Protein AF-A0A6A3NLI6-F1 (afdb_monomer_lite)

InterPro domains:
  IPR006912 Harbinger transposase-derived protein [PF04827] (24-133)

Radius of gyration: 18.76 Å; chains: 1; bounding box: 48×29×57 Å

pLDDT: mean 90.17, std 6.84, range [57.97, 98.19]

Organism: NCBI:txid129364

Secondary structure (DSSP, 8-state):
--HHHHHHHHHHHHHHHHHHHHHHHBSPPPHHHHHHHHHHHHHTT-TT---EEEEEEEE-TT--HHHHHHHB-TTS-BEEEEEEEE-TTS-EEEEEEEEETTS-HHHHHHT-HHHHHHHTT-SEEEEEEETTEEEEEEE-

Structure (mmCIF, N/CA/C/O backbone):
data_AF-A0A6A3NLI6-F1
#
_entry.id   AF-A0A6A3NLI6-F1
#
loop_
_atom_site.group_PDB
_atom_site.id
_atom_site.type_symbol
_atom_site.label_atom_id
_atom_site.label_alt_id
_atom_site.label_c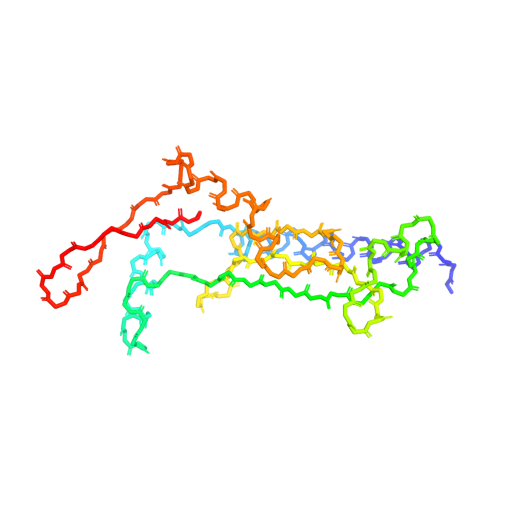omp_id
_atom_site.label_asym_id
_atom_site.label_entity_id
_atom_site.label_seq_id
_atom_site.pdbx_PDB_ins_code
_atom_site.Cartn_x
_atom_site.Cartn_y
_atom_site.Cartn_z
_atom_site.occupancy
_atom_site.B_iso_or_equiv
_atom_site.auth_seq_id
_atom_site.auth_comp_id
_atom_site.auth_asym_id
_atom_site.auth_atom_id
_atom_site.pdbx_PDB_model_num
ATOM 1 N N . MET A 1 1 ? 11.013 -3.194 -34.462 1.00 59.56 1 MET A N 1
ATOM 2 C CA . MET A 1 1 ? 10.875 -1.934 -33.693 1.00 59.56 1 MET A CA 1
ATOM 3 C C . MET A 1 1 ? 12.191 -1.670 -32.988 1.00 59.56 1 MET A C 1
ATOM 5 O O . MET A 1 1 ? 12.767 -2.632 -32.496 1.00 59.56 1 MET A O 1
ATOM 9 N N . SER A 1 2 ? 12.689 -0.432 -32.964 1.00 83.25 2 SER A N 1
ATOM 10 C CA . SER A 1 2 ? 13.882 -0.114 -32.170 1.00 83.25 2 SER A CA 1
ATOM 11 C C . SER A 1 2 ? 13.557 -0.180 -30.675 1.00 83.25 2 SER A C 1
ATOM 13 O O . SER A 1 2 ? 12.417 0.051 -30.261 1.00 83.25 2 SER A O 1
ATOM 15 N N . GLU A 1 3 ? 14.568 -0.471 -29.859 1.00 78.50 3 GLU A N 1
ATOM 16 C CA . GLU A 1 3 ? 14.463 -0.511 -28.393 1.00 78.50 3 GLU A CA 1
ATOM 17 C C . GLU A 1 3 ? 13.904 0.807 -27.819 1.00 78.50 3 GLU A C 1
ATOM 19 O O . GLU A 1 3 ? 13.070 0.807 -26.911 1.00 78.50 3 GLU A O 1
ATOM 24 N N . SER A 1 4 ? 14.269 1.939 -28.431 1.00 86.69 4 SER A N 1
ATOM 25 C CA . SER A 1 4 ? 13.772 3.271 -28.074 1.00 86.69 4 SER A CA 1
ATOM 26 C C . SER A 1 4 ? 12.269 3.446 -28.309 1.00 86.69 4 SER A C 1
ATOM 28 O O . SER A 1 4 ? 11.586 4.047 -27.479 1.00 86.69 4 SER A O 1
ATOM 30 N N . THR A 1 5 ? 11.724 2.897 -29.399 1.00 92.25 5 THR A N 1
ATOM 31 C CA . THR A 1 5 ? 10.286 2.976 -29.686 1.00 92.25 5 THR A CA 1
ATOM 32 C C . THR A 1 5 ? 9.487 2.149 -28.685 1.00 92.25 5 THR A C 1
ATOM 34 O O . THR A 1 5 ? 8.507 2.652 -28.146 1.00 92.25 5 THR A O 1
ATOM 37 N N . VAL A 1 6 ? 9.926 0.923 -28.370 1.00 93.81 6 VAL A N 1
ATOM 38 C CA . VAL A 1 6 ? 9.237 0.057 -27.392 1.00 93.81 6 VAL A CA 1
ATOM 39 C C . VAL A 1 6 ? 9.182 0.727 -26.019 1.00 93.81 6 VAL A C 1
ATOM 41 O O . VAL A 1 6 ? 8.110 0.808 -25.422 1.00 93.81 6 VAL A O 1
ATOM 44 N N . LYS A 1 7 ? 10.309 1.275 -25.543 1.00 93.25 7 LYS A N 1
ATOM 45 C CA . LYS A 1 7 ? 10.372 1.992 -24.261 1.00 93.25 7 LYS A CA 1
ATOM 46 C C . LYS A 1 7 ? 9.393 3.169 -24.209 1.00 93.25 7 LYS A C 1
ATOM 48 O O . LYS A 1 7 ? 8.697 3.340 -23.211 1.00 93.25 7 LYS A O 1
ATOM 53 N N . ASN A 1 8 ? 9.320 3.964 -25.277 1.00 95.44 8 ASN A N 1
ATOM 54 C CA . ASN A 1 8 ? 8.396 5.097 -25.347 1.00 95.44 8 ASN A CA 1
ATOM 55 C C . ASN A 1 8 ? 6.931 4.650 -25.381 1.00 95.44 8 ASN A C 1
ATOM 57 O O . ASN A 1 8 ? 6.114 5.232 -24.675 1.00 95.44 8 ASN A O 1
ATOM 61 N N . CYS A 1 9 ? 6.603 3.597 -26.134 1.00 96.69 9 CYS A N 1
ATOM 62 C CA . CYS A 1 9 ? 5.252 3.037 -26.158 1.00 96.69 9 CYS A CA 1
ATOM 63 C C . CYS A 1 9 ? 4.813 2.547 -24.773 1.00 96.69 9 CYS A C 1
ATOM 65 O O . CYS A 1 9 ? 3.723 2.893 -24.329 1.00 96.69 9 CYS A O 1
ATOM 67 N N . VAL A 1 10 ? 5.666 1.791 -24.071 1.00 96.31 10 VAL A N 1
ATOM 68 C CA . VAL A 1 10 ? 5.367 1.310 -22.711 1.00 96.31 10 VAL A CA 1
ATOM 69 C C . VAL A 1 10 ? 5.191 2.479 -21.748 1.00 96.31 10 VAL A C 1
ATOM 71 O O . VAL A 1 10 ? 4.246 2.485 -20.967 1.00 96.31 10 VAL A O 1
ATOM 74 N N . ARG A 1 11 ? 6.053 3.499 -21.831 1.00 96.56 11 ARG A N 1
ATOM 75 C CA . ARG A 1 11 ? 5.926 4.697 -20.996 1.00 96.56 11 ARG A CA 1
ATOM 76 C C . ARG A 1 11 ? 4.580 5.392 -21.208 1.00 96.56 11 ARG A C 1
ATOM 78 O O . ARG A 1 11 ? 3.879 5.626 -20.232 1.00 96.56 11 ARG A O 1
ATOM 85 N N . HIS A 1 12 ? 4.197 5.659 -22.455 1.00 97.62 12 HIS A N 1
ATOM 86 C CA . HIS A 1 12 ? 2.917 6.303 -22.761 1.00 97.62 12 HIS A CA 1
ATOM 87 C C . HIS A 1 12 ? 1.712 5.456 -22.357 1.00 97.62 12 HIS A C 1
ATOM 89 O O . HIS A 1 12 ? 0.715 5.992 -21.881 1.00 97.62 12 HIS A O 1
ATOM 95 N N . PHE A 1 13 ? 1.810 4.133 -22.497 1.00 97.81 13 PHE A N 1
ATOM 96 C CA . PHE A 1 13 ? 0.787 3.225 -21.995 1.00 97.81 13 PHE A CA 1
ATOM 97 C C . PHE A 1 13 ? 0.629 3.345 -20.473 1.00 97.81 13 PHE A C 1
ATOM 99 O O . PHE A 1 13 ? -0.485 3.540 -19.996 1.00 97.81 13 PHE A O 1
ATOM 106 N N . CYS A 1 14 ? 1.727 3.302 -19.711 1.00 97.31 14 CYS A N 1
ATOM 107 C CA . CYS A 1 14 ? 1.680 3.468 -18.258 1.00 97.31 14 CYS A CA 1
ATOM 108 C C . CYS A 1 14 ? 1.136 4.846 -17.850 1.00 97.31 14 CYS A C 1
ATOM 110 O O . CYS A 1 14 ? 0.308 4.925 -16.949 1.00 97.31 14 CYS A O 1
ATOM 112 N N . GLU A 1 15 ? 1.557 5.919 -18.527 1.00 97.50 15 GLU A N 1
ATOM 113 C CA . GLU A 1 15 ? 1.037 7.277 -18.306 1.00 97.50 15 GLU A CA 1
ATOM 114 C C . GLU A 1 15 ? -0.485 7.334 -18.522 1.00 97.50 15 GLU A C 1
ATOM 116 O O . GLU A 1 15 ? -1.200 7.899 -17.697 1.00 97.50 15 GLU A O 1
ATOM 121 N N . ALA A 1 16 ? -0.996 6.696 -19.581 1.00 98.19 16 ALA A N 1
ATOM 122 C CA . ALA A 1 16 ? -2.429 6.624 -19.855 1.00 98.19 16 ALA A CA 1
ATOM 123 C C . ALA A 1 16 ? -3.190 5.801 -18.802 1.00 98.19 16 ALA A C 1
ATOM 125 O O . ALA A 1 16 ? -4.242 6.233 -18.339 1.00 98.19 16 ALA A O 1
ATOM 126 N N . VAL A 1 17 ? -2.652 4.650 -18.380 1.00 97.44 17 VAL A N 1
ATOM 127 C CA . VAL A 1 17 ? -3.238 3.830 -17.303 1.00 97.44 17 VAL A CA 1
ATOM 128 C C . VAL A 1 17 ? -3.326 4.637 -16.007 1.00 97.44 17 VAL A C 1
ATOM 130 O O . VAL A 1 17 ? -4.380 4.670 -15.378 1.00 97.44 17 VAL A O 1
ATOM 133 N N . ILE A 1 18 ? -2.257 5.341 -15.631 1.00 95.31 18 ILE A N 1
ATOM 134 C CA . ILE A 1 18 ? -2.258 6.199 -14.441 1.00 95.31 18 ILE A CA 1
ATOM 135 C C . ILE A 1 18 ? -3.310 7.300 -14.589 1.00 95.31 18 ILE A C 1
ATOM 137 O O . ILE A 1 18 ? -4.116 7.489 -13.684 1.00 95.31 18 ILE A O 1
ATOM 141 N N . ALA A 1 19 ? -3.352 7.994 -15.727 1.00 96.81 19 ALA A N 1
ATOM 142 C CA . ALA A 1 19 ? -4.305 9.078 -15.945 1.00 96.81 19 ALA A CA 1
ATOM 143 C C . ALA A 1 19 ? -5.771 8.617 -15.855 1.00 96.81 19 ALA A C 1
ATOM 145 O O . ALA A 1 19 ? -6.607 9.352 -15.335 1.00 96.81 19 ALA A O 1
ATOM 146 N N . VAL A 1 20 ? -6.079 7.410 -16.340 1.00 97.62 20 VAL A N 1
ATOM 147 C CA . VAL A 1 20 ? -7.445 6.867 -16.357 1.00 97.62 20 VAL A CA 1
ATOM 148 C C . VAL A 1 20 ? -7.847 6.273 -15.007 1.00 97.62 20 VAL A C 1
ATOM 150 O O . VAL A 1 20 ? -8.947 6.542 -14.535 1.00 97.62 20 VAL A O 1
ATOM 153 N N . PHE A 1 21 ? -6.981 5.475 -14.377 1.00 95.62 21 PHE A N 1
ATOM 154 C CA . PHE A 1 21 ? -7.366 4.656 -13.221 1.00 95.62 21 PHE A CA 1
ATOM 155 C C . PHE A 1 21 ? -6.941 5.237 -11.870 1.00 95.62 21 PHE A C 1
ATOM 157 O O . PHE A 1 21 ? -7.611 4.989 -10.871 1.00 95.62 21 PHE A O 1
ATOM 164 N N . SER A 1 22 ? -5.863 6.027 -11.808 1.00 94.38 22 SER A N 1
ATOM 165 C CA . SER A 1 22 ? -5.360 6.577 -10.539 1.00 94.38 22 SER A CA 1
ATOM 166 C C . SER A 1 22 ? -6.421 7.365 -9.746 1.00 94.38 22 SER A C 1
ATOM 168 O O . SER A 1 22 ? -6.537 7.128 -8.546 1.00 94.38 22 SER A O 1
ATOM 170 N N . PRO A 1 23 ? -7.274 8.214 -10.363 1.00 93.69 23 PRO A N 1
ATOM 171 C CA . PRO A 1 23 ? -8.275 8.978 -9.608 1.00 93.69 23 PRO A CA 1
ATOM 172 C C . PRO A 1 23 ? -9.293 8.125 -8.833 1.00 93.69 23 PRO A C 1
ATOM 174 O O . PRO A 1 23 ? -9.823 8.572 -7.813 1.00 93.69 23 PRO A O 1
ATOM 177 N N . GLU A 1 24 ? -9.586 6.917 -9.320 1.00 92.31 24 GLU A N 1
ATOM 178 C CA . GLU A 1 24 ? -10.555 6.002 -8.710 1.00 92.31 24 GLU A CA 1
ATOM 179 C C . GLU A 1 24 ? -9.874 4.973 -7.803 1.00 92.31 24 GLU A C 1
ATOM 181 O O . GLU A 1 24 ? -10.302 4.776 -6.664 1.00 92.31 24 GLU A O 1
ATOM 186 N N . TYR A 1 25 ? -8.800 4.353 -8.293 1.00 94.00 25 TYR A N 1
ATOM 187 C CA . TYR A 1 25 ? -8.171 3.197 -7.658 1.00 94.00 25 TYR A CA 1
ATOM 188 C C . TYR A 1 25 ? -6.951 3.549 -6.812 1.00 94.00 25 TYR A C 1
ATOM 190 O O . TYR A 1 25 ? -6.548 2.725 -6.002 1.00 94.00 25 TYR A O 1
ATOM 198 N N . PHE A 1 26 ? -6.350 4.730 -6.971 1.00 93.94 26 PHE A N 1
ATOM 199 C CA . PHE A 1 26 ? -5.148 5.126 -6.238 1.00 93.94 26 PHE A CA 1
ATOM 200 C C . PHE A 1 26 ? -5.396 6.373 -5.384 1.00 93.94 26 PHE A C 1
ATOM 202 O O . PHE A 1 26 ? -4.983 7.489 -5.705 1.00 93.94 26 PHE A O 1
ATOM 209 N N . ARG A 1 27 ? -6.139 6.179 -4.292 1.00 89.00 27 ARG A N 1
ATOM 210 C CA . ARG A 1 27 ? -6.555 7.244 -3.374 1.00 89.00 27 ARG A CA 1
ATOM 211 C C . ARG A 1 27 ? -6.853 6.697 -1.979 1.00 89.00 27 ARG A C 1
ATOM 213 O O . ARG A 1 27 ? -7.395 5.596 -1.882 1.00 89.00 27 ARG A O 1
ATOM 220 N N . PRO A 1 28 ? -6.614 7.480 -0.915 1.00 85.44 28 PRO A N 1
ATOM 221 C CA . PRO A 1 28 ? -7.109 7.155 0.417 1.00 85.44 28 PRO A CA 1
ATOM 222 C C . PRO A 1 28 ? -8.646 7.040 0.451 1.00 85.44 28 PRO A C 1
ATOM 224 O O . PRO A 1 28 ? -9.348 7.665 -0.365 1.00 85.44 28 PRO A O 1
ATOM 227 N N . PRO A 1 29 ? -9.199 6.267 1.398 1.00 88.06 29 PRO A N 1
ATOM 228 C CA . PRO A 1 29 ? -10.636 6.128 1.547 1.00 88.06 29 PRO A CA 1
ATOM 229 C C . PRO A 1 29 ? -11.239 7.428 2.111 1.00 88.06 29 PRO A C 1
ATOM 231 O O . PRO A 1 29 ? -10.661 8.106 2.957 1.00 88.06 29 PRO A O 1
ATOM 234 N N . THR A 1 30 ? -12.428 7.800 1.639 1.00 89.19 30 THR A N 1
ATOM 235 C CA . THR A 1 30 ? -13.232 8.879 2.236 1.00 89.19 30 THR A CA 1
ATOM 236 C C . THR A 1 30 ? -14.027 8.362 3.433 1.00 89.19 30 THR A C 1
ATOM 238 O O . THR A 1 30 ? -14.283 7.158 3.504 1.00 89.19 30 THR A O 1
ATOM 241 N N . PRO A 1 31 ? -14.531 9.244 4.318 1.00 88.19 31 PRO A N 1
ATOM 242 C CA . PRO A 1 31 ? -15.383 8.836 5.437 1.00 88.19 31 PRO A CA 1
ATOM 243 C C . PRO A 1 31 ? -16.566 7.939 5.035 1.00 88.19 31 PRO A C 1
ATOM 245 O O . PRO A 1 31 ? -16.839 6.962 5.722 1.00 88.19 31 PRO A O 1
ATOM 248 N N . SER A 1 32 ? -17.216 8.208 3.892 1.00 90.50 32 SER A N 1
ATOM 249 C CA . SER A 1 32 ? -18.287 7.340 3.362 1.00 90.50 32 SER A CA 1
ATOM 250 C C . SER A 1 32 ? -17.774 5.940 3.040 1.00 90.50 32 SER A C 1
ATOM 252 O O . SER A 1 32 ? -18.314 4.959 3.542 1.00 90.50 32 SER A O 1
ATOM 254 N N . SER A 1 33 ? -16.686 5.843 2.266 1.00 90.69 33 SER A N 1
ATOM 255 C CA . SER A 1 33 ? -16.129 4.536 1.913 1.00 90.69 33 SER A CA 1
ATOM 256 C C . SER A 1 33 ? -15.594 3.783 3.126 1.00 90.69 33 SER A C 1
ATOM 258 O O . SER A 1 33 ? -15.648 2.564 3.135 1.00 90.69 33 SER A O 1
ATOM 260 N N . ILE A 1 34 ? -15.116 4.474 4.167 1.00 90.94 34 ILE A N 1
ATOM 261 C CA . ILE A 1 34 ? -14.687 3.810 5.401 1.00 90.94 34 ILE A CA 1
ATOM 262 C C . ILE A 1 34 ? -15.878 3.141 6.091 1.00 90.94 34 ILE A C 1
ATOM 264 O O . ILE A 1 34 ? -15.769 1.984 6.484 1.00 90.94 34 ILE A O 1
ATOM 268 N N . SER A 1 35 ? -17.013 3.833 6.211 1.00 90.62 35 SER A N 1
ATOM 269 C CA . SER A 1 35 ? -18.230 3.248 6.785 1.00 90.62 35 SER A CA 1
ATOM 270 C C . SER A 1 35 ? -18.690 2.016 6.001 1.00 90.62 35 SER A C 1
ATOM 272 O O . SER A 1 35 ? -18.978 0.985 6.602 1.00 90.62 35 SER A O 1
ATOM 274 N N . GLU A 1 36 ? -18.686 2.098 4.668 1.00 93.56 36 GLU A N 1
ATOM 275 C CA . GLU A 1 36 ? -19.025 0.974 3.783 1.00 93.56 36 GLU A CA 1
ATOM 276 C C . GLU A 1 36 ? -18.055 -0.207 3.964 1.00 93.56 36 GLU A C 1
ATOM 278 O O . GLU A 1 36 ? -18.481 -1.353 4.105 1.00 93.56 36 GLU A O 1
ATOM 283 N N . LEU A 1 37 ? -16.746 0.067 4.021 1.00 92.81 37 LEU A N 1
ATOM 284 C CA . LEU A 1 37 ? -15.711 -0.945 4.242 1.00 92.81 37 LEU A CA 1
ATOM 285 C C . LEU A 1 37 ? -15.866 -1.631 5.599 1.00 92.81 37 LEU A C 1
ATOM 287 O O . LEU A 1 37 ? -15.753 -2.853 5.674 1.00 92.81 37 LEU A O 1
ATOM 291 N N . LEU A 1 38 ? -16.134 -0.870 6.662 1.00 91.88 38 LEU A N 1
ATOM 292 C CA . LEU A 1 38 ? -16.346 -1.415 8.002 1.00 91.88 38 LEU A CA 1
ATOM 293 C C . LEU A 1 38 ? -17.580 -2.308 8.060 1.00 91.88 38 LEU A C 1
ATOM 295 O O . LEU A 1 38 ? -17.523 -3.377 8.666 1.00 91.88 38 LEU A O 1
ATOM 299 N N . GLU A 1 39 ? -18.676 -1.894 7.425 1.00 92.44 39 GLU A N 1
ATOM 300 C CA . GLU A 1 39 ? -19.902 -2.683 7.367 1.00 92.44 39 GLU A CA 1
ATOM 301 C C . GLU A 1 39 ? -19.677 -4.005 6.616 1.00 92.44 39 GLU A C 1
ATOM 303 O O . GLU A 1 39 ? -19.978 -5.082 7.138 1.00 92.44 39 GLU A O 1
ATOM 308 N N . GLU A 1 40 ? -19.096 -3.946 5.416 1.00 94.19 40 GLU A N 1
ATOM 309 C CA . GLU A 1 40 ? -18.831 -5.135 4.601 1.00 94.19 40 GLU A CA 1
ATOM 310 C C . GLU A 1 40 ? -17.815 -6.074 5.255 1.00 94.19 40 GLU A C 1
ATOM 312 O O . GLU A 1 40 ? -18.009 -7.292 5.295 1.00 94.19 40 GLU A O 1
ATOM 317 N N . ASN A 1 41 ? -16.744 -5.537 5.838 1.00 92.56 41 ASN A N 1
ATOM 318 C CA . ASN A 1 41 ? -15.747 -6.361 6.508 1.00 92.56 41 ASN A CA 1
ATOM 319 C C . ASN A 1 41 ? -16.277 -6.958 7.816 1.00 92.56 41 ASN A C 1
ATOM 321 O O . ASN A 1 41 ? -15.966 -8.114 8.105 1.00 92.56 41 ASN A O 1
ATOM 325 N N . ALA A 1 42 ? -17.150 -6.263 8.554 1.00 92.56 42 ALA A N 1
ATOM 326 C CA . ALA A 1 42 ? -17.833 -6.838 9.712 1.00 92.56 42 ALA A CA 1
ATOM 327 C C . ALA A 1 42 ? -18.716 -8.036 9.323 1.00 92.56 42 ALA A C 1
ATOM 329 O O . ALA A 1 42 ? -18.625 -9.083 9.966 1.00 92.56 42 ALA A O 1
ATOM 330 N N . LYS A 1 43 ? -19.490 -7.943 8.227 1.00 93.88 43 LYS A N 1
ATOM 331 C CA . LYS A 1 43 ? -20.285 -9.072 7.689 1.00 93.88 43 LYS A CA 1
ATOM 332 C C . LYS A 1 43 ? -19.420 -10.290 7.347 1.00 93.88 43 LYS A C 1
ATOM 334 O O . LYS A 1 43 ? -19.877 -11.425 7.446 1.00 93.88 43 LYS A O 1
ATOM 339 N N . ARG A 1 44 ? -18.164 -10.057 6.961 1.00 93.50 44 ARG A N 1
ATOM 340 C CA . ARG A 1 44 ? -17.175 -11.090 6.614 1.00 93.50 44 ARG A CA 1
ATOM 341 C C . ARG A 1 44 ? -16.394 -11.628 7.820 1.00 93.50 44 ARG A C 1
ATOM 343 O O . ARG A 1 44 ? -15.581 -12.530 7.643 1.00 93.50 44 ARG A O 1
ATOM 350 N N . GLY A 1 45 ? -16.621 -11.094 9.023 1.00 92.31 45 GLY A N 1
ATOM 351 C CA . GLY A 1 45 ? -15.930 -11.491 10.256 1.00 92.31 45 GLY A CA 1
ATOM 352 C C . GLY A 1 45 ? -14.665 -10.686 10.585 1.00 92.31 45 GLY A C 1
ATOM 353 O O . GLY A 1 45 ? -13.972 -11.014 11.544 1.00 92.31 45 GLY A O 1
ATOM 354 N N . PHE A 1 46 ? -14.374 -9.620 9.838 1.00 89.75 46 PHE A N 1
ATOM 355 C CA . PHE A 1 46 ? -13.225 -8.728 10.028 1.00 89.75 46 PHE A CA 1
ATOM 356 C C . PHE A 1 46 ? -13.669 -7.372 10.592 1.00 89.75 46 PHE A C 1
ATOM 358 O O . PHE A 1 46 ? -13.538 -6.325 9.957 1.00 89.75 46 PHE A O 1
ATOM 365 N N . VAL A 1 47 ? -14.241 -7.391 11.794 1.00 89.12 47 VAL A N 1
ATOM 366 C CA . VAL A 1 47 ? -14.739 -6.185 12.470 1.00 89.12 47 VAL A CA 1
ATOM 367 C C . VAL A 1 47 ? -13.595 -5.185 12.695 1.00 89.12 47 VAL A C 1
ATOM 369 O O . VAL A 1 47 ? -12.563 -5.541 13.258 1.00 89.12 47 VAL A O 1
ATOM 372 N N . GLY A 1 48 ? -13.774 -3.936 12.250 1.00 88.19 48 GLY A N 1
ATOM 373 C CA . GLY A 1 48 ? -12.758 -2.878 12.358 1.00 88.19 48 GLY A CA 1
ATOM 374 C C . GLY A 1 48 ? -11.720 -2.852 11.231 1.00 88.19 48 GLY A C 1
ATOM 375 O O . GLY A 1 48 ? -10.909 -1.932 11.182 1.00 88.19 48 GLY A O 1
ATOM 376 N N . MET A 1 49 ? -11.737 -3.824 10.311 1.00 88.69 49 MET A N 1
ATOM 377 C CA . MET A 1 49 ? -10.833 -3.841 9.163 1.00 88.69 49 MET A CA 1
ATOM 378 C C . MET A 1 49 ? -11.329 -2.882 8.083 1.00 88.69 49 MET A C 1
ATOM 380 O O . MET A 1 49 ? -12.472 -2.963 7.638 1.00 88.69 49 MET A O 1
ATOM 384 N N . VAL A 1 50 ? -10.442 -2.017 7.609 1.00 89.19 50 VAL A N 1
ATOM 385 C CA . VAL A 1 50 ? -10.718 -1.104 6.488 1.00 89.19 50 VAL A CA 1
ATOM 386 C C . VAL A 1 50 ? -9.900 -1.474 5.250 1.00 89.19 50 VAL A C 1
ATOM 388 O O . VAL A 1 50 ? -10.354 -1.272 4.132 1.00 89.19 50 VAL A O 1
ATOM 391 N N . GLY A 1 51 ? -8.729 -2.077 5.437 1.00 89.75 51 GLY A N 1
ATOM 392 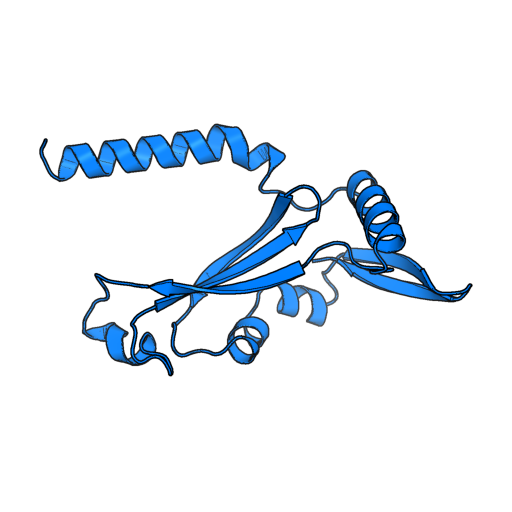C CA . GLY A 1 51 ? -7.820 -2.478 4.374 1.00 89.75 51 GLY A CA 1
ATOM 393 C C . GLY A 1 51 ? -6.769 -3.444 4.904 1.00 89.75 51 GLY A C 1
ATOM 394 O O . GLY A 1 51 ? -6.690 -3.686 6.110 1.00 89.75 51 GLY A O 1
ATOM 395 N N . SER A 1 52 ? -5.983 -3.999 3.992 1.00 91.06 52 SER A N 1
ATOM 396 C CA . SER A 1 52 ? -4.887 -4.914 4.282 1.00 91.06 52 SER A CA 1
ATOM 397 C C . SER A 1 52 ? -3.590 -4.349 3.732 1.00 91.06 52 SER A C 1
ATOM 399 O O . SER A 1 52 ? -3.547 -3.898 2.588 1.00 91.06 52 SER A O 1
ATOM 401 N N . ILE A 1 53 ? -2.540 -4.418 4.542 1.00 92.31 53 ILE A N 1
ATOM 402 C CA . ILE A 1 53 ? -1.169 -4.145 4.126 1.00 92.31 53 ILE A CA 1
ATOM 403 C C . ILE A 1 53 ? -0.459 -5.462 3.823 1.00 92.31 53 ILE A C 1
ATOM 405 O O . ILE A 1 53 ? -0.634 -6.432 4.560 1.00 92.31 53 ILE A O 1
ATOM 409 N N . ASP A 1 54 ? 0.313 -5.503 2.742 1.00 93.94 54 ASP A N 1
ATOM 410 C CA . ASP A 1 54 ? 1.126 -6.669 2.396 1.00 93.94 54 ASP A CA 1
ATOM 411 C C . ASP A 1 54 ? 2.412 -6.275 1.654 1.00 93.94 54 ASP A C 1
ATOM 413 O O . ASP A 1 54 ? 2.510 -5.187 1.073 1.00 93.94 54 ASP A O 1
ATOM 417 N N . CYS A 1 55 ? 3.397 -7.175 1.683 1.00 94.44 55 CYS A N 1
ATOM 418 C CA . CYS A 1 55 ? 4.693 -7.044 1.027 1.00 94.44 55 CYS A CA 1
ATOM 419 C C . CYS A 1 55 ? 4.875 -8.138 -0.032 1.00 94.44 55 CYS A C 1
ATOM 421 O O . CYS A 1 55 ? 4.877 -9.330 0.257 1.00 94.44 55 CYS A O 1
ATOM 423 N N . MET A 1 56 ? 5.111 -7.741 -1.282 1.00 94.31 56 MET A N 1
ATOM 424 C CA . MET A 1 56 ? 5.347 -8.668 -2.387 1.00 94.31 56 MET A CA 1
ATOM 425 C C . MET A 1 56 ? 6.778 -8.558 -2.915 1.00 94.31 56 MET A C 1
ATOM 427 O O . MET A 1 56 ? 7.253 -7.473 -3.247 1.00 94.31 56 MET A O 1
ATOM 431 N N . HIS A 1 57 ? 7.463 -9.694 -3.072 1.00 93.31 57 HIS A N 1
ATOM 432 C CA . HIS A 1 57 ? 8.809 -9.757 -3.650 1.00 93.31 57 HIS A CA 1
ATOM 433 C C . HIS A 1 57 ? 8.751 -9.921 -5.177 1.00 93.31 57 HIS A C 1
ATOM 435 O O . HIS A 1 57 ? 8.487 -11.002 -5.703 1.00 93.31 57 HIS A O 1
ATOM 441 N N . TRP A 1 58 ? 9.063 -8.851 -5.909 1.00 93.31 58 TRP A N 1
ATOM 442 C CA . TRP A 1 58 ? 9.069 -8.824 -7.371 1.00 93.31 58 TRP A CA 1
ATOM 443 C C . TRP A 1 58 ? 10.455 -9.145 -7.920 1.00 93.31 58 TRP A C 1
ATOM 445 O O . TRP A 1 58 ? 11.420 -8.421 -7.671 1.00 93.31 58 TRP A O 1
ATOM 455 N N . GLY A 1 59 ? 10.562 -10.224 -8.697 1.00 94.06 59 GLY A N 1
ATOM 456 C CA . GLY A 1 59 ? 11.829 -10.659 -9.286 1.00 94.06 59 GLY A CA 1
ATOM 457 C C . GLY A 1 59 ? 12.480 -9.585 -10.166 1.00 94.06 59 GLY A C 1
ATOM 458 O O . GLY A 1 59 ? 11.878 -9.093 -11.119 1.00 94.06 59 GLY A O 1
ATOM 459 N N . TRP A 1 60 ? 13.745 -9.263 -9.894 1.00 93.69 60 TRP A N 1
ATOM 460 C CA . TRP A 1 60 ? 14.507 -8.229 -10.589 1.00 93.69 60 TRP A CA 1
ATOM 461 C C . TRP A 1 60 ? 15.588 -8.849 -11.482 1.00 93.69 60 TRP A C 1
ATOM 463 O O . TRP A 1 60 ? 16.737 -9.027 -11.085 1.00 93.69 60 TRP A O 1
ATOM 473 N N . LYS A 1 61 ? 15.203 -9.191 -12.719 1.00 90.50 61 LYS A N 1
ATOM 474 C CA . LYS A 1 61 ? 16.084 -9.880 -13.683 1.00 90.50 61 LYS A CA 1
ATOM 475 C C . LYS A 1 61 ? 17.299 -9.051 -14.113 1.00 90.50 61 LYS A C 1
ATOM 477 O O . LYS A 1 61 ? 18.367 -9.609 -14.318 1.00 90.50 61 LYS A O 1
ATOM 482 N N . ILE A 1 62 ? 17.126 -7.738 -14.248 1.00 90.88 62 ILE A N 1
ATOM 483 C CA . ILE A 1 62 ? 18.157 -6.788 -14.703 1.00 90.88 62 ILE A CA 1
ATOM 484 C C . ILE A 1 62 ? 18.771 -6.005 -13.532 1.00 90.88 62 ILE A C 1
ATOM 486 O O . ILE A 1 62 ? 19.014 -4.805 -13.630 1.00 90.88 62 ILE A O 1
ATOM 490 N N . CYS A 1 63 ? 18.952 -6.666 -12.389 1.00 92.12 63 CYS A N 1
ATOM 491 C CA . CYS A 1 63 ? 19.560 -6.066 -11.206 1.00 92.12 63 CYS A CA 1
ATOM 492 C C . CYS A 1 63 ? 21.057 -5.779 -11.450 1.00 92.12 63 CYS A C 1
ATOM 494 O O . CYS A 1 63 ? 21.786 -6.705 -11.820 1.00 92.12 63 CYS A O 1
ATOM 496 N N . PRO A 1 64 ? 21.534 -4.536 -11.245 1.00 93.56 64 PRO A N 1
ATOM 497 C CA . PRO A 1 64 ? 22.954 -4.217 -11.343 1.00 93.56 64 PRO A CA 1
ATOM 498 C C . PRO A 1 64 ? 23.783 -5.016 -10.332 1.00 93.56 64 PRO A C 1
ATOM 500 O O . PRO A 1 64 ? 23.373 -5.199 -9.186 1.00 93.56 64 PRO A O 1
ATOM 503 N N . ILE A 1 65 ? 24.980 -5.447 -10.740 1.00 92.50 65 ILE A N 1
ATOM 504 C CA . ILE A 1 65 ? 25.878 -6.271 -9.909 1.00 92.50 65 ILE A CA 1
ATOM 505 C C . ILE A 1 65 ? 26.198 -5.578 -8.576 1.00 92.50 65 ILE A C 1
ATOM 507 O O . ILE A 1 65 ? 26.206 -6.229 -7.535 1.00 92.50 65 ILE A O 1
ATOM 511 N N . GLU A 1 66 ? 26.390 -4.259 -8.607 1.00 94.19 66 GLU A N 1
ATOM 512 C CA . GLU A 1 66 ? 26.742 -3.424 -7.450 1.00 94.19 66 GLU A CA 1
ATOM 513 C C . GLU A 1 66 ? 25.717 -3.502 -6.309 1.00 94.19 66 GLU A C 1
ATOM 515 O O . GLU A 1 66 ? 26.088 -3.442 -5.140 1.00 94.19 66 GLU A O 1
ATOM 520 N N . VAL A 1 67 ? 24.433 -3.689 -6.635 1.00 92.12 67 VAL A N 1
ATOM 521 C CA . VAL A 1 67 ? 23.338 -3.758 -5.650 1.00 92.12 67 VAL A CA 1
ATOM 522 C C . VAL A 1 67 ? 22.798 -5.179 -5.462 1.00 92.12 67 VAL A C 1
ATOM 524 O O . VAL A 1 67 ? 22.020 -5.439 -4.544 1.00 92.12 67 VAL A O 1
ATOM 527 N N . ALA A 1 68 ? 23.235 -6.136 -6.285 1.00 91.00 68 ALA A N 1
ATOM 528 C CA . ALA A 1 68 ? 22.710 -7.499 -6.298 1.00 91.00 68 ALA A CA 1
ATOM 529 C C . ALA A 1 68 ? 22.840 -8.214 -4.944 1.00 91.00 68 ALA A C 1
ATOM 531 O O . ALA A 1 68 ? 21.947 -8.965 -4.557 1.00 91.00 68 ALA A O 1
ATOM 532 N N . GLY A 1 69 ? 23.917 -7.954 -4.194 1.00 90.19 69 GLY A N 1
ATOM 533 C CA . GLY A 1 69 ? 24.113 -8.533 -2.861 1.00 90.19 69 GLY A CA 1
ATOM 534 C C . GLY A 1 69 ? 22.977 -8.188 -1.892 1.00 90.19 69 GLY A C 1
ATOM 535 O O . GLY A 1 69 ? 22.454 -9.075 -1.223 1.00 90.19 69 GLY A O 1
ATOM 536 N N . GLN A 1 70 ? 22.541 -6.925 -1.882 1.00 90.38 70 GLN A N 1
ATOM 537 C CA . GLN A 1 70 ? 21.472 -6.436 -1.004 1.00 90.38 70 GLN A CA 1
ATOM 538 C C . GLN A 1 70 ? 20.086 -6.900 -1.461 1.00 90.38 70 GLN A C 1
ATOM 540 O O . GLN A 1 70 ? 19.175 -7.030 -0.654 1.00 90.38 70 GLN A O 1
ATOM 545 N N . HIS A 1 71 ? 19.903 -7.178 -2.750 1.00 92.56 71 HIS A N 1
ATOM 546 C CA . HIS A 1 71 ? 18.609 -7.581 -3.307 1.00 92.56 71 HIS A CA 1
ATOM 547 C C . HIS A 1 71 ? 18.401 -9.097 -3.364 1.00 92.56 71 HIS A C 1
ATOM 549 O O . HIS A 1 71 ? 17.368 -9.556 -3.851 1.00 92.56 71 HIS A O 1
ATOM 555 N N . LYS A 1 72 ? 19.363 -9.887 -2.880 1.00 90.50 72 LYS A N 1
ATOM 556 C CA . LYS A 1 72 ? 19.297 -11.347 -2.884 1.00 90.50 72 LYS A CA 1
ATOM 557 C C . LYS A 1 72 ? 18.774 -11.860 -1.546 1.00 90.50 72 LYS A C 1
ATOM 559 O O . LYS A 1 72 ? 19.525 -11.982 -0.583 1.00 90.50 72 LYS A O 1
ATOM 564 N N . GLY A 1 73 ? 17.484 -12.181 -1.499 1.00 81.62 73 GLY A N 1
ATOM 565 C CA . GLY A 1 73 ? 16.852 -12.728 -0.298 1.00 81.62 73 GLY A CA 1
ATOM 566 C C . GLY A 1 73 ? 17.117 -14.211 -0.058 1.00 81.62 73 GLY A C 1
ATOM 567 O O . GLY A 1 73 ? 17.903 -14.859 -0.757 1.00 81.62 73 GLY A O 1
ATOM 568 N N . LYS A 1 74 ? 16.410 -14.770 0.933 1.00 77.75 74 LYS A N 1
ATOM 569 C CA . LYS A 1 74 ? 16.493 -16.186 1.344 1.00 77.75 74 LYS A CA 1
ATOM 570 C C . LYS A 1 74 ? 16.283 -17.157 0.180 1.00 77.75 74 LYS A C 1
ATOM 572 O O . L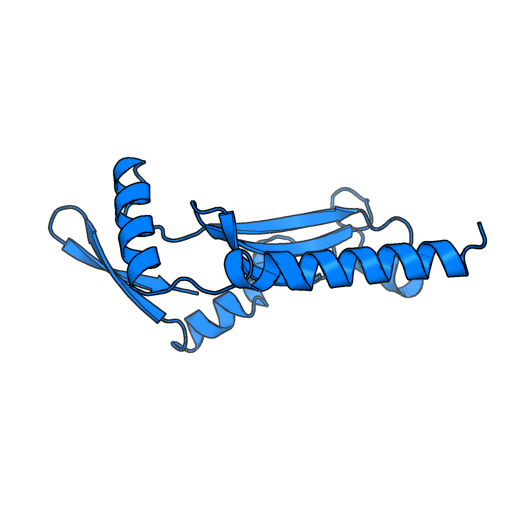YS A 1 74 ? 16.958 -18.180 0.098 1.00 77.75 74 LYS A O 1
ATOM 577 N N . GLU A 1 75 ? 15.401 -16.809 -0.755 1.00 77.81 75 GLU A N 1
ATOM 578 C CA . GLU A 1 75 ? 15.130 -17.603 -1.961 1.00 77.81 75 GLU A CA 1
ATOM 579 C C . GLU A 1 75 ? 16.265 -17.570 -2.997 1.00 77.81 75 GLU A C 1
ATOM 581 O O . GLU A 1 75 ? 16.156 -18.175 -4.062 1.00 77.81 75 GLU A O 1
ATOM 586 N N . LYS A 1 76 ? 17.356 -16.843 -2.716 1.00 82.81 76 LYS A N 1
ATOM 587 C CA . LYS A 1 76 ? 18.508 -16.622 -3.603 1.00 82.81 76 LYS A CA 1
ATOM 588 C C . LYS A 1 76 ? 18.153 -15.966 -4.943 1.00 82.81 76 LYS A C 1
ATOM 590 O O . LYS A 1 76 ? 19.017 -15.879 -5.817 1.00 82.81 76 LYS A O 1
ATOM 595 N N . LYS A 1 77 ? 16.922 -15.471 -5.086 1.00 89.31 77 LYS A N 1
ATOM 596 C CA . LYS A 1 77 ? 16.449 -14.670 -6.214 1.00 89.31 77 LYS A CA 1
ATOM 597 C C . LYS A 1 77 ? 16.641 -13.191 -5.903 1.00 89.31 77 LYS A C 1
ATOM 599 O O . LYS A 1 77 ? 16.473 -12.763 -4.765 1.00 89.31 77 LYS A O 1
ATOM 604 N N . LEU A 1 78 ? 17.002 -12.436 -6.933 1.00 94.62 78 LEU A N 1
ATOM 605 C CA . LEU A 1 78 ? 17.082 -10.984 -6.868 1.00 94.62 78 LEU A CA 1
ATOM 606 C C . LEU A 1 78 ? 15.666 -10.428 -6.937 1.00 94.62 78 LEU A C 1
ATOM 608 O O . LEU A 1 78 ? 14.940 -10.762 -7.875 1.00 94.62 78 LEU A O 1
ATOM 612 N N . SER A 1 79 ? 15.271 -9.603 -5.972 1.00 94.94 79 SER A N 1
ATOM 613 C CA . SER A 1 79 ? 13.950 -8.978 -5.971 1.00 94.94 79 SER A CA 1
ATOM 614 C C . SER A 1 79 ? 13.959 -7.551 -5.430 1.00 94.94 79 SER A C 1
ATOM 616 O O . SER A 1 79 ? 14.882 -7.117 -4.737 1.00 94.94 79 SER A O 1
ATOM 618 N N . LYS A 1 80 ? 12.911 -6.811 -5.779 1.00 95.06 80 LYS A N 1
ATOM 619 C CA . LYS A 1 80 ? 12.501 -5.571 -5.117 1.00 95.06 80 LYS A CA 1
ATOM 620 C C . LYS A 1 80 ? 11.192 -5.827 -4.392 1.00 95.06 80 LYS A C 1
ATOM 622 O O . LYS A 1 80 ? 10.372 -6.594 -4.894 1.00 95.06 80 LYS A O 1
ATOM 627 N N . VAL A 1 81 ? 11.011 -5.213 -3.234 1.00 95.25 81 VAL A N 1
ATOM 628 C CA . VAL A 1 81 ? 9.764 -5.346 -2.482 1.00 95.25 81 VAL A CA 1
ATOM 629 C C . VAL A 1 81 ? 8.791 -4.245 -2.896 1.00 95.25 81 VAL A C 1
ATOM 631 O O . VAL A 1 81 ? 9.194 -3.093 -3.081 1.00 95.25 81 VAL A O 1
ATOM 634 N N . LEU A 1 82 ? 7.534 -4.640 -3.088 1.00 95.94 82 LEU A N 1
ATOM 635 C CA . LEU A 1 82 ? 6.366 -3.772 -3.160 1.00 95.94 82 LEU A CA 1
ATOM 636 C C . LEU A 1 82 ? 5.600 -3.919 -1.852 1.00 95.94 82 LEU A C 1
ATOM 638 O O . LEU A 1 82 ? 5.006 -4.964 -1.617 1.00 95.94 82 LEU A O 1
ATOM 642 N N . GLU A 1 83 ? 5.605 -2.881 -1.039 1.00 96.44 83 GLU A N 1
ATOM 643 C CA . GLU A 1 83 ? 4.653 -2.711 0.050 1.00 96.44 83 GLU A CA 1
ATOM 644 C C . GLU A 1 83 ? 3.414 -2.001 -0.507 1.00 96.44 83 GLU A C 1
ATOM 646 O O . GLU A 1 83 ? 3.554 -1.030 -1.256 1.00 96.44 83 GLU A O 1
ATOM 651 N N . ALA A 1 84 ? 2.211 -2.469 -0.177 1.00 95.06 84 ALA A N 1
ATOM 652 C CA . ALA A 1 84 ? 0.977 -1.797 -0.570 1.00 95.06 84 ALA A CA 1
ATOM 653 C C . ALA A 1 84 ? -0.138 -1.984 0.460 1.00 95.06 84 ALA A C 1
ATOM 655 O O . ALA A 1 84 ? -0.229 -3.025 1.108 1.00 95.06 84 ALA A O 1
ATOM 656 N N . VAL A 1 85 ? -1.015 -0.983 0.553 1.00 93.69 85 VAL A N 1
ATOM 657 C CA . VAL A 1 85 ? -2.277 -1.069 1.297 1.00 93.69 85 VAL A CA 1
ATOM 658 C C . VAL A 1 85 ? -3.423 -1.077 0.303 1.00 93.69 85 VAL A C 1
ATOM 660 O O . VAL A 1 85 ? -3.529 -0.149 -0.504 1.00 93.69 85 VAL A O 1
ATOM 663 N N . ALA A 1 86 ? -4.277 -2.096 0.375 1.00 93.81 86 ALA A N 1
ATOM 664 C CA . ALA A 1 86 ? -5.453 -2.221 -0.474 1.00 93.81 86 ALA A CA 1
ATOM 665 C C . ALA A 1 86 ? -6.713 -2.577 0.320 1.00 93.81 86 ALA A C 1
ATOM 667 O O . ALA A 1 86 ? -6.648 -3.235 1.361 1.00 93.81 86 ALA A O 1
ATOM 668 N N . ASP A 1 87 ? -7.869 -2.162 -0.191 1.00 93.06 87 ASP A N 1
ATOM 669 C CA . ASP A 1 87 ? -9.165 -2.404 0.435 1.00 93.06 87 ASP A CA 1
ATOM 670 C C . ASP A 1 87 ? -10.055 -3.382 -0.334 1.00 93.06 87 ASP A C 1
ATOM 672 O O 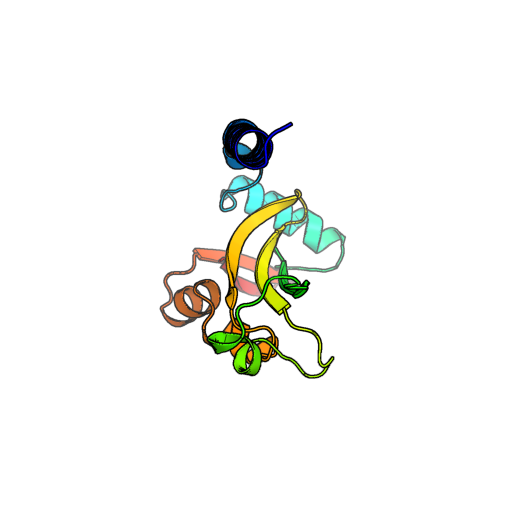. ASP A 1 87 ? -9.731 -3.869 -1.419 1.00 93.06 87 ASP A O 1
ATOM 676 N N . TYR A 1 88 ? -11.208 -3.692 0.261 1.00 91.94 88 TYR A N 1
ATOM 677 C CA . TYR A 1 88 ? -12.188 -4.593 -0.341 1.00 91.94 88 TYR A CA 1
ATOM 678 C C . TYR A 1 88 ? -12.765 -4.059 -1.664 1.00 91.94 88 TYR A C 1
ATOM 680 O O . TYR A 1 88 ? -13.157 -4.844 -2.523 1.00 91.94 88 TYR A O 1
ATOM 688 N N . MET A 1 89 ? -12.780 -2.738 -1.855 1.00 91.75 89 MET A N 1
ATOM 689 C CA . MET A 1 89 ? -13.242 -2.084 -3.080 1.00 91.75 89 MET A CA 1
ATOM 690 C C . MET A 1 89 ? -12.141 -1.986 -4.149 1.00 91.75 89 MET A C 1
ATOM 692 O O . MET A 1 89 ? -12.320 -1.267 -5.130 1.00 91.75 89 MET A O 1
ATOM 696 N N . LEU A 1 90 ? -11.021 -2.703 -3.980 1.00 92.75 90 LEU A N 1
ATOM 697 C CA . LEU A 1 90 ? -9.866 -2.728 -4.885 1.00 92.75 90 LEU A CA 1
ATOM 698 C C . LEU A 1 90 ? -9.096 -1.404 -4.967 1.00 92.75 90 LEU A C 1
ATOM 700 O O . LEU A 1 90 ? -8.310 -1.210 -5.898 1.00 92.75 90 LEU A O 1
ATOM 704 N N . LYS A 1 91 ? -9.289 -0.492 -4.011 1.00 94.06 91 LYS A N 1
ATOM 705 C CA . LYS A 1 91 ? -8.525 0.756 -3.977 1.00 94.06 91 LYS A CA 1
ATOM 706 C C . LYS A 1 91 ? -7.210 0.517 -3.262 1.00 94.06 91 LYS A C 1
ATOM 708 O O . LYS A 1 91 ? -7.163 -0.138 -2.226 1.00 94.06 91 LYS A O 1
ATOM 713 N N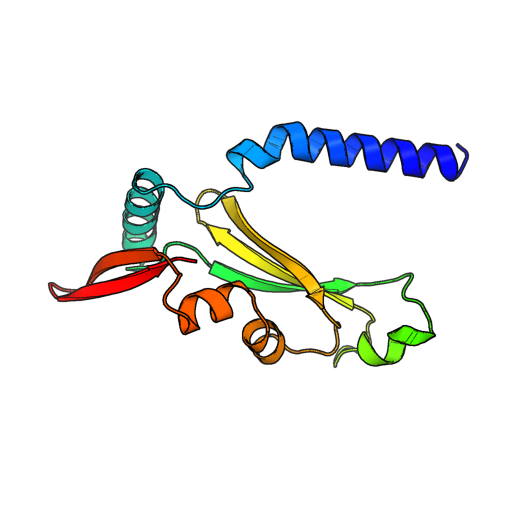 . ILE A 1 92 ? -6.156 1.085 -3.823 1.00 93.81 92 ILE A N 1
ATOM 714 C CA . ILE A 1 92 ? -4.817 1.134 -3.262 1.00 93.81 92 ILE A CA 1
ATOM 715 C C . ILE A 1 92 ? -4.641 2.517 -2.640 1.00 93.81 92 ILE A C 1
ATOM 717 O O . ILE A 1 92 ? -4.801 3.539 -3.308 1.00 93.81 92 ILE A O 1
ATOM 721 N N . TRP A 1 93 ? -4.321 2.558 -1.355 1.00 90.06 93 TRP A N 1
ATOM 722 C CA . TRP A 1 93 ? -4.187 3.815 -0.607 1.00 90.06 93 TRP A CA 1
ATOM 723 C C . TRP A 1 93 ? -2.736 4.254 -0.494 1.00 90.06 93 TRP A C 1
ATOM 725 O O . TRP A 1 93 ? -2.427 5.440 -0.425 1.00 90.06 93 TRP A O 1
ATOM 735 N N . HIS A 1 94 ? -1.849 3.267 -0.494 1.00 91.56 94 HIS A N 1
ATOM 736 C CA . HIS A 1 94 ? -0.424 3.434 -0.327 1.00 91.56 94 HIS A CA 1
ATOM 737 C C . HIS A 1 94 ? 0.309 2.392 -1.166 1.00 91.56 94 HIS A C 1
ATOM 739 O O . HIS A 1 94 ? -0.136 1.247 -1.274 1.00 91.56 94 HIS A O 1
ATOM 745 N N . TYR A 1 95 ? 1.456 2.789 -1.710 1.00 93.56 95 TYR A N 1
ATOM 746 C CA . TYR A 1 95 ? 2.480 1.853 -2.143 1.00 93.56 95 TYR A CA 1
ATOM 747 C C . TYR A 1 95 ? 3.865 2.415 -1.842 1.00 93.56 95 TYR A C 1
ATOM 749 O O . TYR A 1 95 ? 4.090 3.625 -1.911 1.00 93.56 95 TYR A O 1
ATOM 757 N N . ASN A 1 96 ? 4.803 1.512 -1.598 1.00 94.00 96 ASN A N 1
ATOM 758 C CA . ASN A 1 96 ? 6.215 1.813 -1.489 1.00 94.00 96 ASN A CA 1
ATOM 759 C C . ASN A 1 96 ? 6.995 0.711 -2.209 1.00 94.00 96 ASN A C 1
ATOM 761 O O . ASN A 1 96 ? 6.999 -0.453 -1.807 1.00 94.00 96 ASN A O 1
ATOM 765 N N . PHE A 1 97 ? 7.602 1.063 -3.344 1.00 94.81 97 PHE A N 1
ATOM 766 C CA . PHE A 1 97 ? 8.306 0.109 -4.194 1.00 94.81 97 PHE A CA 1
ATOM 767 C C . PHE A 1 97 ? 9.790 0.420 -4.262 1.00 94.81 97 PHE A C 1
ATOM 769 O O . PHE A 1 97 ? 10.192 1.527 -4.619 1.00 94.81 97 PHE A O 1
ATOM 776 N N . GLY A 1 98 ? 10.612 -0.604 -4.055 1.00 93.69 98 GLY A N 1
ATOM 777 C CA . GLY A 1 98 ? 12.043 -0.517 -4.330 1.00 93.69 98 GLY A CA 1
ATOM 778 C C . GLY A 1 98 ? 12.939 -1.064 -3.237 1.00 93.69 98 GLY A C 1
ATOM 779 O O . GLY A 1 98 ? 14.124 -1.265 -3.512 1.00 93.69 98 GLY A O 1
ATOM 780 N N . SER A 1 99 ? 12.387 -1.355 -2.059 1.00 94.44 99 SER A N 1
ATOM 781 C CA . SER A 1 99 ? 13.152 -1.881 -0.933 1.00 94.44 99 SER A CA 1
ATOM 782 C C . SER A 1 99 ? 13.899 -3.171 -1.302 1.00 94.44 99 SER A C 1
ATOM 784 O O . SER A 1 99 ? 13.436 -3.941 -2.162 1.00 94.44 99 SER A O 1
ATOM 786 N N . PRO A 1 100 ? 15.073 -3.424 -0.693 1.00 95.00 100 PRO A N 1
ATOM 787 C CA . PRO A 1 100 ? 15.866 -4.602 -0.999 1.00 95.00 100 PRO A CA 1
ATOM 788 C C . PRO A 1 100 ? 15.111 -5.905 -0.754 1.00 95.00 100 PRO A C 1
ATOM 790 O O . PRO A 1 100 ? 14.564 -6.131 0.319 1.00 95.00 100 PRO A O 1
ATOM 793 N N . GLY A 1 101 ? 15.145 -6.812 -1.732 1.00 93.75 101 GLY A N 1
ATOM 794 C CA . GLY A 1 101 ? 14.498 -8.123 -1.651 1.00 93.75 101 GLY A CA 1
ATOM 795 C C . GLY A 1 101 ? 15.063 -9.072 -0.591 1.00 93.75 101 GLY A C 1
ATOM 796 O O . GLY A 1 101 ? 14.532 -10.168 -0.417 1.00 93.75 101 GLY A O 1
ATOM 797 N N . SER A 1 102 ? 16.154 -8.687 0.078 1.00 93.56 102 SER A N 1
ATOM 798 C CA . SER A 1 102 ? 16.690 -9.409 1.234 1.00 93.56 102 SER A CA 1
ATOM 799 C C . SER A 1 102 ? 15.971 -9.103 2.540 1.00 93.56 102 SER A C 1
ATOM 801 O O . SER A 1 102 ? 16.063 -9.908 3.468 1.00 93.56 102 SER A O 1
ATOM 803 N N . LEU A 1 103 ? 15.252 -7.982 2.608 1.00 94.44 103 LEU A N 1
ATOM 804 C CA . LEU A 1 103 ? 14.466 -7.621 3.773 1.00 94.44 103 LEU A CA 1
ATOM 805 C C . LEU A 1 103 ? 13.248 -8.535 3.868 1.00 94.44 103 LEU A C 1
ATOM 807 O O . LEU A 1 103 ? 12.642 -8.876 2.856 1.00 94.44 103 LEU A O 1
ATOM 811 N N . ASN A 1 104 ? 12.923 -8.951 5.087 1.00 92.69 104 ASN A N 1
ATOM 812 C CA . ASN A 1 104 ? 11.655 -9.615 5.366 1.00 92.69 104 ASN A CA 1
ATOM 813 C C . ASN A 1 104 ? 10.571 -8.567 5.657 1.00 92.69 104 ASN A C 1
ATOM 815 O O . ASN A 1 104 ? 10.891 -7.405 5.912 1.00 92.69 104 ASN A O 1
ATOM 819 N N . ASP A 1 105 ? 9.315 -9.004 5.683 1.00 93.06 105 ASP A N 1
ATOM 820 C CA . ASP A 1 105 ? 8.159 -8.123 5.868 1.00 93.06 105 ASP A CA 1
ATOM 821 C C . ASP A 1 105 ? 8.281 -7.258 7.128 1.00 93.06 105 ASP A C 1
ATOM 823 O O . ASP A 1 105 ? 7.995 -6.070 7.080 1.00 93.06 105 ASP A O 1
ATOM 827 N N . LEU A 1 106 ? 8.806 -7.796 8.237 1.00 93.88 106 LEU A N 1
ATOM 828 C CA . LEU A 1 106 ? 8.984 -7.030 9.475 1.00 93.88 106 LEU A CA 1
ATOM 829 C C . LEU A 1 106 ? 9.905 -5.815 9.287 1.00 93.88 106 LEU A C 1
ATOM 831 O O . LEU A 1 106 ? 9.552 -4.718 9.704 1.00 93.88 106 LEU A O 1
ATOM 835 N N . HIS A 1 107 ? 11.056 -5.990 8.633 1.00 94.31 107 HIS A N 1
ATOM 836 C CA . HIS A 1 107 ? 11.976 -4.876 8.365 1.00 94.31 107 HIS A CA 1
ATOM 837 C C . HIS A 1 107 ? 11.441 -3.923 7.285 1.00 94.31 107 HIS A C 1
ATOM 839 O O . HIS A 1 107 ? 11.877 -2.777 7.202 1.00 94.31 107 HIS A O 1
ATOM 845 N N . ILE A 1 108 ? 10.530 -4.378 6.419 1.00 94.56 108 ILE A N 1
ATOM 846 C CA . ILE A 1 108 ? 9.828 -3.493 5.482 1.00 94.56 108 ILE A CA 1
ATOM 847 C C . ILE A 1 108 ? 8.826 -2.623 6.243 1.00 94.56 108 ILE A C 1
ATOM 849 O O . ILE A 1 108 ? 8.828 -1.411 6.066 1.00 94.56 108 ILE A O 1
ATOM 853 N N . LEU A 1 109 ? 8.042 -3.218 7.144 1.00 93.12 109 LEU A N 1
ATOM 854 C CA . LEU A 1 109 ? 7.081 -2.489 7.970 1.00 93.12 109 LEU A CA 1
ATOM 855 C C . LEU A 1 109 ? 7.762 -1.539 8.969 1.00 93.12 109 LEU A C 1
ATOM 857 O O . LEU A 1 109 ? 7.223 -0.476 9.248 1.00 93.12 109 LEU A O 1
ATOM 861 N N . GLU A 1 110 ? 8.959 -1.862 9.467 1.00 92.25 110 GLU A N 1
ATOM 862 C CA . GLU A 1 110 ? 9.727 -0.975 10.361 1.00 92.25 110 GLU A CA 1
ATOM 863 C C . GLU A 1 110 ? 10.130 0.355 9.698 1.00 92.25 110 GLU A C 1
ATOM 865 O O . GLU A 1 110 ? 10.223 1.372 10.374 1.00 92.25 110 GLU A O 1
ATOM 870 N N . GLN A 1 111 ? 10.339 0.363 8.379 1.00 92.56 111 GLN A N 1
ATOM 871 C CA . GLN A 1 111 ? 10.664 1.568 7.599 1.00 92.56 111 GLN A CA 1
ATOM 872 C C . GLN A 1 111 ? 9.481 2.055 6.746 1.00 92.56 111 GLN A C 1
ATOM 874 O O . GLN A 1 111 ? 9.658 2.847 5.816 1.00 92.56 111 GLN A O 1
ATOM 879 N N . SER A 1 112 ? 8.284 1.529 7.011 1.00 92.62 112 SER A N 1
ATOM 880 C CA . SER A 1 112 ? 7.082 1.841 6.252 1.00 92.62 112 SER A CA 1
ATOM 881 C C . SER A 1 112 ? 6.613 3.263 6.563 1.00 92.62 112 SER A C 1
ATOM 883 O O . SER A 1 112 ? 6.349 3.567 7.730 1.00 92.62 112 SER A O 1
ATOM 885 N N . PRO A 1 113 ? 6.384 4.115 5.545 1.00 90.56 113 PRO A N 1
ATOM 886 C CA . PRO A 1 113 ? 5.762 5.424 5.738 1.00 90.56 113 PRO A CA 1
ATOM 887 C C . PRO A 1 113 ? 4.389 5.349 6.424 1.00 90.56 113 PRO A C 1
ATOM 889 O O . PRO A 1 113 ? 3.989 6.292 7.108 1.00 90.56 113 PRO A O 1
ATOM 892 N N . VAL A 1 114 ? 3.675 4.232 6.247 1.00 89.56 114 VAL A N 1
ATOM 893 C CA . VAL A 1 114 ? 2.371 3.980 6.870 1.00 89.56 114 VAL A CA 1
ATOM 894 C C . VAL A 1 114 ? 2.525 3.769 8.374 1.00 89.56 114 VAL A C 1
ATOM 896 O O . VAL A 1 114 ? 1.841 4.421 9.164 1.00 89.56 114 VAL A O 1
ATOM 899 N N . PHE A 1 115 ? 3.443 2.894 8.789 1.00 88.62 115 PHE A N 1
ATOM 900 C CA . PHE A 1 115 ? 3.704 2.656 10.213 1.00 88.62 115 PHE A CA 1
ATOM 901 C C . PHE A 1 115 ? 4.282 3.893 10.894 1.00 88.62 115 PHE A C 1
ATOM 903 O O . PHE A 1 115 ? 3.886 4.229 12.007 1.00 88.62 115 PHE A O 1
ATOM 910 N N . ASP A 1 116 ? 5.141 4.621 10.195 1.00 90.88 116 ASP A N 1
ATOM 911 C CA . ASP A 1 116 ? 5.675 5.907 10.618 1.00 90.88 116 ASP A CA 1
ATOM 912 C C . ASP A 1 116 ? 4.575 6.925 10.961 1.00 90.88 116 ASP A C 1
ATOM 914 O O . ASP A 1 116 ? 4.614 7.553 12.021 1.00 90.88 116 ASP A O 1
ATOM 918 N N . ALA A 1 117 ? 3.567 7.072 10.093 1.00 88.31 117 ALA A N 1
ATOM 919 C CA . ALA A 1 117 ? 2.432 7.965 10.332 1.00 88.31 117 ALA A CA 1
ATOM 920 C C . ALA A 1 117 ? 1.584 7.516 11.537 1.00 88.31 117 ALA A C 1
ATOM 922 O O . ALA A 1 117 ? 1.121 8.351 12.320 1.00 88.31 117 ALA A O 1
ATOM 923 N N . ILE A 1 118 ? 1.425 6.201 11.734 1.00 85.94 118 ILE A N 1
ATOM 924 C CA . ILE A 1 118 ? 0.743 5.634 12.908 1.00 85.94 118 ILE A CA 1
ATOM 925 C C . ILE A 1 118 ? 1.512 5.966 14.189 1.00 85.94 118 ILE A C 1
ATOM 927 O O . ILE A 1 118 ? 0.919 6.451 15.152 1.00 85.94 118 ILE A O 1
ATOM 931 N N . LEU A 1 119 ? 2.828 5.739 14.204 1.00 87.50 119 LEU A N 1
ATOM 932 C CA . LEU A 1 119 ? 3.680 5.980 15.371 1.00 87.50 119 LEU A CA 1
ATOM 933 C C . LEU A 1 119 ? 3.751 7.466 15.743 1.00 87.50 119 LEU A C 1
ATOM 935 O O . LEU A 1 119 ? 3.849 7.794 16.926 1.00 87.50 119 LEU A O 1
ATOM 939 N N . ARG A 1 120 ? 3.657 8.366 14.756 1.00 89.44 120 ARG A N 1
ATOM 940 C CA . ARG A 1 120 ? 3.571 9.820 14.974 1.00 89.44 120 ARG A CA 1
ATOM 941 C C . ARG A 1 120 ? 2.172 10.313 15.363 1.00 89.44 120 ARG A C 1
ATOM 943 O O . ARG A 1 120 ? 2.032 11.475 15.733 1.00 89.44 120 ARG A O 1
ATOM 950 N N . GLY A 1 121 ? 1.147 9.458 15.307 1.00 86.25 121 GLY A N 1
ATOM 951 C CA . GLY A 1 121 ? -0.243 9.842 15.573 1.00 86.25 121 GLY A CA 1
ATOM 952 C C . GLY A 1 121 ? -0.860 10.734 14.488 1.00 86.25 121 GLY A C 1
ATOM 953 O O . GLY A 1 121 ? -1.816 11.454 14.759 1.00 86.25 121 GLY A O 1
ATOM 954 N N . GLU A 1 122 ? -0.301 10.711 13.276 1.00 86.06 122 GLU A N 1
ATOM 955 C CA . GLU A 1 122 ? -0.768 11.477 12.106 1.00 86.06 122 GLU A CA 1
ATOM 956 C C . GLU A 1 122 ? -1.855 10.728 11.324 1.00 86.06 122 GLU A C 1
ATOM 958 O O . GLU A 1 122 ? -2.603 11.319 10.547 1.00 86.06 122 GLU A O 1
ATOM 963 N N . ALA A 1 123 ? -1.925 9.418 11.532 1.00 80.69 123 ALA A N 1
ATOM 964 C CA . ALA A 1 123 ? -2.864 8.529 10.884 1.00 80.69 123 ALA A CA 1
ATOM 965 C C . ALA A 1 123 ? -4.305 8.784 11.380 1.00 80.69 123 ALA A C 1
ATOM 967 O O . ALA A 1 123 ? -4.548 9.049 12.564 1.00 80.69 123 ALA A O 1
ATOM 968 N N . ALA A 1 124 ? -5.273 8.742 10.461 1.00 77.06 124 ALA A N 1
ATOM 969 C CA . ALA A 1 124 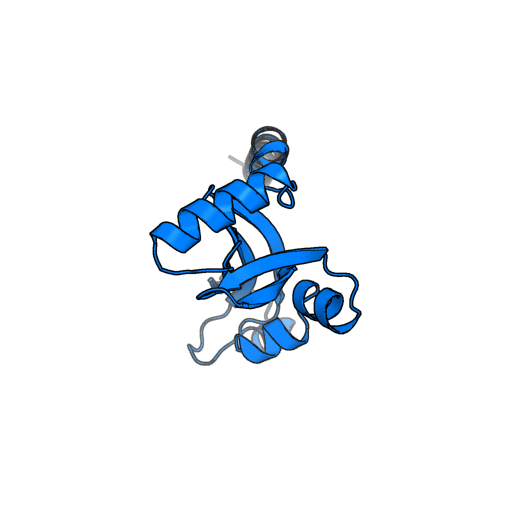? -6.675 9.018 10.766 1.00 77.06 124 ALA A CA 1
ATOM 970 C C . ALA A 1 124 ? -7.229 7.985 11.756 1.00 77.06 124 ALA A C 1
ATOM 972 O O . ALA A 1 124 ? -6.706 6.887 11.880 1.00 77.06 124 ALA A O 1
ATOM 973 N N . THR A 1 125 ? -8.299 8.301 12.484 1.00 80.19 125 THR A N 1
ATOM 974 C CA . THR A 1 125 ? -8.863 7.370 13.473 1.00 80.19 125 THR A CA 1
ATOM 975 C C . THR A 1 125 ? -10.345 7.165 13.237 1.00 80.19 125 THR A C 1
ATOM 977 O O . THR A 1 125 ? -11.069 8.110 12.925 1.00 80.19 125 THR A O 1
ATOM 980 N N . VAL A 1 126 ? -10.799 5.918 13.345 1.00 80.62 126 VAL A N 1
ATOM 981 C CA . VAL A 1 126 ? -12.202 5.554 13.154 1.00 80.62 126 VAL A CA 1
ATOM 982 C C . VAL A 1 126 ? -12.682 4.640 14.260 1.00 80.62 126 VAL A C 1
ATOM 984 O O . VAL A 1 126 ? -11.984 3.737 14.718 1.00 80.62 126 VAL A O 1
ATOM 987 N N . HIS A 1 127 ? -13.901 4.913 14.704 1.00 84.94 127 HIS A N 1
ATOM 988 C CA . HIS A 1 127 ? -14.567 4.151 15.738 1.00 84.94 127 HIS A CA 1
ATOM 989 C C . HIS A 1 127 ? -15.294 2.953 15.142 1.00 84.94 127 HIS A C 1
ATOM 991 O O . HIS A 1 127 ? -15.974 3.069 14.124 1.00 84.94 127 HIS A O 1
ATOM 997 N N . TYR A 1 128 ? -15.192 1.817 15.816 1.00 83.38 128 TYR A N 1
ATOM 998 C CA . TYR A 1 128 ? -15.958 0.624 15.485 1.00 83.38 128 TYR A CA 1
ATOM 999 C C . TYR A 1 128 ? -16.358 -0.109 16.765 1.00 83.38 128 TYR A C 1
ATOM 1001 O O . TYR A 1 128 ? -15.674 -0.011 17.785 1.00 83.38 128 TYR A O 1
ATOM 1009 N N . ASP A 1 129 ? -17.487 -0.808 16.730 1.00 86.31 129 ASP A N 1
ATOM 1010 C CA . ASP A 1 129 ? -18.007 -1.548 17.878 1.00 86.31 129 ASP A CA 1
ATOM 1011 C C . ASP A 1 129 ? -17.633 -3.028 17.785 1.00 86.31 129 ASP A C 1
ATOM 1013 O O . ASP A 1 129 ? -17.802 -3.659 16.741 1.00 86.31 129 ASP A O 1
ATOM 1017 N N . ILE A 1 130 ? -17.141 -3.584 18.892 1.00 85.00 130 ILE A N 1
ATOM 1018 C CA . ILE A 1 130 ? -17.015 -5.028 19.078 1.00 85.00 130 ILE A CA 1
ATOM 1019 C C . ILE A 1 130 ? -17.822 -5.411 20.315 1.00 85.00 130 ILE A C 1
ATOM 1021 O O . ILE A 1 130 ? -17.408 -5.118 21.439 1.00 85.00 130 ILE A O 1
ATOM 1025 N N . ASN A 1 131 ? -18.944 -6.106 20.121 1.00 87.19 131 ASN A N 1
ATOM 1026 C CA . ASN A 1 131 ? -19.794 -6.615 21.204 1.00 87.19 131 ASN A CA 1
ATOM 1027 C C . ASN A 1 131 ? -20.181 -5.532 22.236 1.00 87.19 131 ASN A C 1
ATOM 1029 O O . ASN A 1 131 ? -20.092 -5.761 23.443 1.00 87.19 131 ASN A O 1
ATOM 1033 N N . GLY A 1 132 ? -20.565 -4.338 21.777 1.00 85.88 132 GLY A N 1
ATOM 1034 C CA . GLY A 1 132 ? -20.939 -3.207 22.632 1.00 85.88 132 GLY A CA 1
ATOM 1035 C C . GLY A 1 132 ? -19.752 -2.424 23.201 1.00 85.88 132 GLY A C 1
ATOM 1036 O O . GLY A 1 132 ? -19.941 -1.544 24.042 1.00 85.88 132 GLY A O 1
ATOM 1037 N N . THR A 1 133 ? -18.524 -2.753 22.790 1.00 88.25 133 THR A N 1
ATOM 1038 C CA . THR A 1 133 ? -17.325 -2.007 23.163 1.00 88.25 133 THR A CA 1
ATOM 1039 C C . THR A 1 133 ? -16.780 -1.230 21.975 1.00 88.25 133 THR A C 1
ATOM 1041 O O . THR A 1 133 ? -16.217 -1.810 21.044 1.00 88.25 133 THR A O 1
ATOM 1044 N N . VAL A 1 134 ? -16.855 0.098 22.056 1.00 88.12 134 VAL A N 1
ATOM 1045 C CA . VAL A 1 134 ? -16.266 0.986 21.052 1.00 88.12 134 VAL A CA 1
ATOM 1046 C C . VAL A 1 134 ? -14.739 0.941 21.143 1.00 88.12 134 VAL A C 1
ATOM 1048 O O . VAL A 1 134 ? -14.138 1.156 22.200 1.00 88.12 134 VAL A O 1
ATOM 1051 N N . ARG A 1 135 ? -14.106 0.659 20.008 1.00 84.25 135 ARG A N 1
ATOM 1052 C CA . ARG A 1 135 ? -12.660 0.668 19.793 1.00 84.25 135 ARG A CA 1
ATOM 1053 C C . ARG A 1 135 ? -12.299 1.738 18.776 1.00 84.25 135 ARG A C 1
ATOM 1055 O O . ARG A 1 135 ? -13.139 2.188 18.001 1.00 84.25 135 ARG A O 1
ATOM 1062 N N . LEU A 1 136 ? -11.036 2.139 18.811 1.00 79.44 136 LEU A N 1
ATOM 1063 C CA . LEU A 1 136 ? -10.446 3.066 17.860 1.00 79.44 136 LEU A CA 1
ATOM 1064 C C . LEU A 1 136 ? -9.516 2.268 16.943 1.00 79.44 136 LEU A C 1
ATOM 1066 O O . LEU A 1 136 ? -8.650 1.538 17.424 1.00 79.44 136 LEU A O 1
ATOM 1070 N N . PHE A 1 137 ? -9.735 2.369 15.640 1.00 74.25 137 PHE A N 1
ATOM 1071 C CA . PHE A 1 137 ? -8.829 1.888 14.607 1.00 74.25 137 PHE A CA 1
ATOM 1072 C C . PHE A 1 137 ? -8.074 3.082 14.037 1.00 74.25 137 PHE A C 1
ATOM 1074 O O . PHE A 1 137 ? -8.692 4.101 13.737 1.00 74.25 137 PHE A O 1
ATOM 1081 N N . THR A 1 138 ? -6.765 2.953 13.859 1.00 64.56 138 THR A N 1
ATOM 1082 C CA . THR A 1 138 ? -5.956 3.976 13.199 1.00 64.56 138 THR A CA 1
ATOM 1083 C C . THR A 1 138 ? -5.846 3.640 11.707 1.00 64.56 138 THR A C 1
ATOM 1085 O O . THR A 1 138 ? -5.214 2.656 11.338 1.00 64.56 138 THR A O 1
ATOM 1088 N N . LEU A 1 139 ? -6.513 4.431 10.866 1.00 63.38 139 LEU A N 1
ATOM 1089 C CA . LEU A 1 139 ? -6.451 4.411 9.407 1.00 63.38 139 LEU A CA 1
ATOM 1090 C C . LEU A 1 139 ? -5.163 5.027 8.875 1.00 63.38 139 LEU A C 1
ATOM 1092 O O . LEU A 1 139 ? -4.794 6.134 9.253 1.00 63.38 139 LEU A O 1
ATOM 1096 N N . PHE A 1 140 ? -4.566 4.297 7.944 1.00 57.97 140 PHE A N 1
ATOM 1097 C CA . PHE A 1 140 ? -3.417 4.670 7.124 1.00 57.97 140 PHE A CA 1
ATOM 1098 C C . PHE A 1 140 ? -3.687 5.903 6.252 1.00 57.97 140 PHE A C 1
ATOM 1100 O O . PHE A 1 140 ? -4.831 6.033 5.751 1.00 57.97 140 PHE A O 1
#

Sequence (140 aa):
MSESTVKNCVRHFCEAVIAVFSPEYFRPPTPSSISELLEENAKRGFVGMVGSIDCMHWGWKICPIEVAGQHKGKEKKLSKVLEAVADYMLKIWHYNFGSPGSLNDLHILEQSPVFDAILRGEAATVHYDINGTVRLFTLF

Foldseek 3Di:
DDPVVVVVVVVVVVVVCCVPPCVPAAAFDDPVLQVVQQVVCVVVVNHLDFKDKDKDWAADPPDDPVCQVQQQAPVRTRTKIWIWIAGPVNHTHDIDIGHRNNDDPVVCCVPDPQNVCVVVVVFDWDWTDDPNDIDIDGHD